Protein AF-V5WFD3-F1 (afdb_monomer_lite)

Secondary structure (DSSP, 8-state):
-----EEEEEEEEEE--HHHHHHHHHHHHHHHHT-SSSTT-TT-EEEEEEEEEEEEETTEEEEEEEEEESS--HHHHHHHHHHHHTT-EEEEEEEETTSSEEEEEEEETTEEEEEEEEEGGGHHHHHHHHS-S--SS-EEEEEHHHHHHS-HHHHHHHHHHHHHHHHTTSS----S----

Foldseek 3Di:
DPQFKKKKKKKKKQAQAQLVVLVLVVVLVCVLVVPPDDDQRVQFWDQQQFKKKWADDPNIIMIMTITITSDDCCLVSQLVCCCVVQSMKMKMWMGGPPDQKIWIWIDHSSDTPDIDIDGPVPCVVVVVVVVVDDPPADMDMDGPVVSVVDDSVRSSVVVVVSNVVRVVVVPDDPPDPPDD

Structure (mmCIF, N/CA/C/O backbone):
data_AF-V5WFD3-F1
#
_entry.id   AF-V5WFD3-F1
#
loop_
_atom_site.group_PDB
_atom_site.id
_atom_site.type_symbol
_atom_site.label_atom_id
_atom_site.label_alt_id
_atom_site.label_comp_id
_atom_site.label_asym_id
_atom_site.label_entity_id
_atom_site.label_seq_id
_atom_site.pdbx_PDB_ins_code
_atom_site.Cartn_x
_atom_site.Cartn_y
_atom_site.Cartn_z
_atom_site.occupancy
_atom_site.B_iso_or_equiv
_atom_site.auth_seq_id
_atom_site.auth_comp_id
_atom_site.auth_asym_id
_atom_site.auth_atom_id
_atom_site.pdbx_PDB_model_num
ATOM 1 N N . MET A 1 1 ? -5.129 12.602 28.264 1.00 48.06 1 MET A N 1
ATOM 2 C CA . MET A 1 1 ? -5.945 11.729 27.394 1.00 48.06 1 MET A CA 1
ATOM 3 C C . MET A 1 1 ? -4.974 11.080 26.422 1.00 48.06 1 MET A C 1
ATOM 5 O O . MET A 1 1 ? -4.218 11.820 25.809 1.00 48.06 1 MET A O 1
ATOM 9 N N . ILE A 1 2 ? -4.875 9.748 26.382 1.00 52.62 2 ILE A N 1
ATOM 10 C CA . ILE A 1 2 ? -3.958 9.061 25.455 1.00 52.62 2 ILE A CA 1
ATOM 11 C C . ILE A 1 2 ? -4.572 9.170 24.051 1.00 52.62 2 ILE A C 1
ATOM 13 O O . ILE A 1 2 ? -5.769 8.895 23.925 1.00 52.62 2 ILE A O 1
ATOM 17 N N . PRO A 1 3 ? -3.822 9.607 23.024 1.00 60.88 3 PRO A N 1
ATOM 18 C CA . PRO A 1 3 ? -4.343 9.674 21.666 1.00 60.88 3 PRO A CA 1
ATOM 19 C C . PRO A 1 3 ? -4.777 8.281 21.206 1.00 60.88 3 PRO A C 1
ATOM 21 O O . PRO A 1 3 ? -4.075 7.287 21.394 1.00 60.88 3 PRO A O 1
ATOM 24 N N . ARG A 1 4 ? -5.984 8.212 20.646 1.00 75.31 4 ARG A N 1
ATOM 25 C CA . ARG A 1 4 ? -6.548 6.985 20.097 1.00 75.31 4 ARG A CA 1
ATOM 26 C C . ARG A 1 4 ? -5.879 6.713 18.758 1.00 75.31 4 ARG A C 1
ATOM 28 O O . ARG A 1 4 ? -6.097 7.462 17.814 1.00 75.31 4 ARG A O 1
ATOM 35 N N . TRP A 1 5 ? -5.115 5.632 18.692 1.00 83.44 5 TRP A N 1
ATOM 36 C CA . TRP A 1 5 ? -4.501 5.181 17.452 1.00 83.44 5 TRP A CA 1
ATOM 37 C C . TRP A 1 5 ? -5.332 4.090 16.789 1.00 83.44 5 TRP A C 1
ATOM 39 O O . TRP A 1 5 ? -5.809 3.140 17.428 1.00 83.44 5 TRP A O 1
ATOM 49 N N . ILE A 1 6 ? -5.482 4.259 15.487 1.00 87.44 6 ILE A N 1
ATOM 50 C CA . ILE A 1 6 ? -6.100 3.346 14.550 1.00 87.44 6 ILE A CA 1
ATOM 51 C C . ILE A 1 6 ? -4.967 2.756 13.706 1.00 87.44 6 ILE A C 1
ATOM 53 O O . ILE A 1 6 ? -4.159 3.490 13.140 1.00 87.44 6 ILE A O 1
ATOM 57 N N . SER A 1 7 ? -4.872 1.428 13.657 1.00 89.50 7 SER A N 1
ATOM 58 C CA . SER A 1 7 ? -3.890 0.737 12.817 1.00 89.50 7 SER A CA 1
ATOM 59 C C . SER A 1 7 ? -4.476 0.526 11.432 1.00 89.50 7 SER A C 1
ATOM 61 O O . SER A 1 7 ? -5.530 -0.096 11.309 1.00 89.50 7 SER A O 1
ATOM 63 N N . ASN A 1 8 ? -3.777 0.982 10.399 1.00 89.94 8 ASN A N 1
ATOM 64 C CA . ASN A 1 8 ? -4.216 0.887 9.014 1.00 89.94 8 ASN A CA 1
ATOM 65 C C . ASN A 1 8 ? -3.237 0.028 8.226 1.00 89.94 8 ASN A C 1
ATOM 67 O O . ASN A 1 8 ? -2.025 0.153 8.381 1.00 89.94 8 ASN A O 1
ATOM 71 N N . THR A 1 9 ? -3.768 -0.832 7.366 1.00 90.75 9 THR A N 1
ATOM 72 C CA . THR A 1 9 ? -2.982 -1.572 6.378 1.00 90.75 9 THR A CA 1
ATOM 73 C C . THR A 1 9 ? -3.616 -1.411 5.010 1.00 90.75 9 THR A C 1
ATOM 75 O O . THR A 1 9 ? -4.814 -1.639 4.858 1.00 90.75 9 THR A O 1
ATOM 78 N N . ILE A 1 10 ? -2.828 -1.024 4.016 1.00 91.38 10 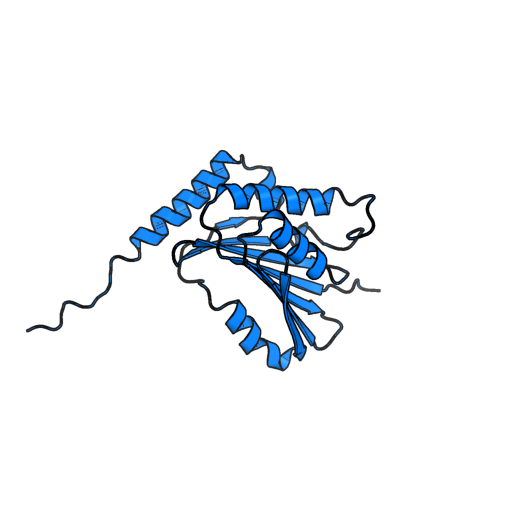ILE A N 1
ATOM 79 C CA . ILE A 1 10 ? -3.254 -0.876 2.627 1.00 91.38 10 ILE A CA 1
ATOM 80 C C . ILE A 1 10 ? -2.472 -1.868 1.784 1.00 91.38 10 ILE A C 1
ATOM 82 O O . ILE A 1 10 ? -1.247 -1.848 1.767 1.00 91.38 10 ILE A O 1
ATOM 86 N N . TYR A 1 11 ? -3.201 -2.707 1.070 1.00 91.81 11 TYR A N 1
ATOM 87 C CA . TYR A 1 11 ? -2.696 -3.673 0.117 1.00 91.81 11 TYR A CA 1
ATOM 88 C C . TYR A 1 11 ? -2.976 -3.151 -1.286 1.00 91.81 11 TYR A C 1
ATOM 90 O O . TYR A 1 11 ? -4.131 -2.933 -1.645 1.00 91.81 11 TYR A O 1
ATOM 98 N N . VAL A 1 12 ? -1.932 -2.968 -2.084 1.00 92.38 12 VAL A N 1
ATOM 99 C CA . VAL A 1 12 ? -2.029 -2.591 -3.496 1.00 92.38 12 VAL A CA 1
ATOM 100 C C . VAL A 1 12 ? -1.506 -3.748 -4.336 1.00 92.38 12 VAL A C 1
ATOM 102 O O . VAL A 1 12 ? -0.438 -4.293 -4.064 1.00 92.38 12 VAL A O 1
ATOM 105 N N . SER A 1 13 ? -2.264 -4.134 -5.354 1.00 90.88 13 SER A N 1
ATOM 106 C CA . SER A 1 13 ? -1.969 -5.274 -6.230 1.00 90.88 13 SER A CA 1
ATOM 107 C C . SER A 1 13 ? -2.273 -4.937 -7.691 1.00 90.88 13 SER A C 1
ATOM 109 O O . SER A 1 13 ? -2.651 -3.803 -7.995 1.00 90.88 13 SER A O 1
ATOM 111 N N . GLN A 1 14 ? -2.074 -5.905 -8.594 1.00 90.06 14 GLN A N 1
ATOM 112 C CA . GLN A 1 14 ? -2.159 -5.724 -10.052 1.00 90.06 14 GLN A CA 1
ATOM 113 C C . GLN A 1 14 ? -1.083 -4.797 -10.652 1.00 90.06 14 GLN A C 1
ATOM 115 O O . GLN A 1 14 ? -1.167 -4.388 -11.810 1.00 90.06 14 GLN A O 1
ATOM 120 N N . VAL A 1 15 ? -0.007 -4.509 -9.912 1.00 91.62 15 VAL A N 1
ATOM 121 C CA . VAL A 1 15 ? 1.043 -3.594 -10.372 1.00 91.62 15 VAL A CA 1
ATOM 122 C C . VAL A 1 15 ? 2.091 -4.342 -11.200 1.00 91.62 15 VAL A C 1
ATOM 124 O O . VAL A 1 15 ? 2.860 -5.139 -10.672 1.00 91.62 15 VAL A O 1
ATOM 127 N N . LYS A 1 16 ? 2.158 -4.113 -12.515 1.00 90.12 16 LYS A N 1
ATOM 128 C CA . LYS A 1 16 ? 3.079 -4.865 -13.400 1.00 90.12 16 LYS A CA 1
ATOM 129 C C . LYS A 1 16 ? 4.488 -4.267 -13.507 1.00 90.12 16 LYS A C 1
ATOM 131 O O . LYS A 1 16 ? 5.454 -5.005 -13.752 1.00 90.12 16 LYS A O 1
ATOM 136 N N . ASP A 1 17 ? 4.604 -2.964 -13.257 1.00 90.56 17 ASP A N 1
ATOM 137 C CA . ASP A 1 17 ? 5.815 -2.173 -13.470 1.00 90.56 17 ASP A CA 1
ATOM 138 C C . ASP A 1 17 ? 6.248 -1.414 -12.213 1.00 90.56 17 ASP A C 1
ATOM 140 O O . ASP A 1 17 ? 5.422 -0.938 -11.439 1.00 90.56 17 ASP A O 1
ATOM 144 N N . ALA A 1 18 ? 7.563 -1.258 -12.036 1.00 89.88 18 ALA A N 1
ATOM 145 C CA . ALA A 1 18 ? 8.149 -0.605 -10.864 1.00 89.88 18 ALA A CA 1
ATOM 146 C C . ALA A 1 18 ? 7.990 0.928 -10.863 1.00 89.88 18 ALA A C 1
ATOM 148 O O . ALA A 1 18 ? 7.849 1.536 -9.805 1.00 89.88 18 ALA A O 1
ATOM 149 N N . GLY A 1 19 ? 7.989 1.570 -12.037 1.00 91.06 19 GLY A N 1
ATOM 150 C CA . GLY A 1 19 ? 7.945 3.036 -12.148 1.00 91.06 19 GLY A CA 1
ATOM 151 C C . GLY A 1 19 ? 6.700 3.685 -11.518 1.00 91.06 19 GLY A C 1
ATOM 152 O O . GLY A 1 19 ? 6.834 4.668 -10.790 1.00 91.06 19 GLY A O 1
ATOM 153 N N . PRO A 1 20 ? 5.480 3.164 -11.755 1.00 93.00 20 PRO A N 1
ATOM 154 C CA . PRO A 1 20 ? 4.277 3.636 -11.070 1.00 93.00 20 PRO A CA 1
ATOM 155 C C . PRO A 1 20 ? 4.331 3.514 -9.541 1.00 93.00 20 PRO A C 1
ATOM 157 O O . PRO A 1 20 ? 3.723 4.330 -8.858 1.00 93.00 20 PRO A O 1
ATOM 160 N N . ILE A 1 21 ? 5.074 2.542 -8.998 1.00 93.62 21 ILE A N 1
ATOM 161 C CA . ILE A 1 21 ? 5.180 2.320 -7.548 1.00 93.62 21 ILE A CA 1
ATOM 162 C C . ILE A 1 21 ? 5.915 3.472 -6.876 1.00 93.62 21 ILE A C 1
ATOM 164 O O . ILE A 1 21 ? 5.410 4.037 -5.912 1.00 93.62 21 ILE A O 1
ATOM 168 N N . TRP A 1 22 ? 7.078 3.843 -7.416 1.00 93.12 22 TRP A N 1
ATOM 169 C CA . TRP A 1 22 ? 7.866 4.964 -6.907 1.00 93.12 22 TRP A CA 1
ATOM 170 C C . TRP A 1 22 ? 7.046 6.256 -6.866 1.00 93.12 22 TRP A C 1
ATOM 172 O O . TRP A 1 22 ? 6.940 6.897 -5.822 1.00 93.12 22 TRP A O 1
ATOM 182 N N . ARG A 1 23 ? 6.409 6.591 -7.996 1.00 92.88 23 ARG A N 1
ATOM 183 C CA . ARG A 1 23 ? 5.561 7.782 -8.127 1.00 92.88 23 ARG A CA 1
ATOM 184 C C . ARG A 1 23 ? 4.397 7.762 -7.143 1.00 92.88 23 ARG A C 1
ATOM 186 O O . ARG A 1 23 ? 4.180 8.752 -6.459 1.00 92.88 23 ARG A O 1
ATOM 193 N N . MET A 1 24 ? 3.708 6.628 -7.019 1.00 94.25 24 MET A N 1
ATOM 194 C CA . MET A 1 24 ? 2.587 6.463 -6.091 1.00 94.25 24 MET A CA 1
ATOM 195 C C . MET A 1 24 ? 2.990 6.682 -4.638 1.00 94.25 24 MET A C 1
ATOM 197 O O . MET A 1 24 ? 2.310 7.425 -3.935 1.00 94.25 24 MET A O 1
ATOM 201 N N . LEU A 1 25 ? 4.112 6.111 -4.201 1.00 92.81 25 LEU A N 1
ATOM 202 C CA . LEU A 1 25 ? 4.601 6.287 -2.834 1.00 92.81 25 LEU A CA 1
ATOM 203 C C . LEU A 1 25 ? 5.035 7.730 -2.562 1.00 92.81 25 LEU A C 1
ATOM 205 O O . LEU A 1 25 ? 4.655 8.292 -1.537 1.00 92.81 25 LEU A O 1
ATOM 209 N N . HIS A 1 26 ? 5.788 8.339 -3.482 1.00 91.56 26 HIS A N 1
ATOM 210 C CA . HIS A 1 26 ? 6.219 9.730 -3.352 1.00 91.56 26 HIS A CA 1
ATOM 211 C C . HIS A 1 26 ? 5.034 10.690 -3.316 1.00 91.56 26 HIS A C 1
ATOM 213 O O . HIS A 1 26 ? 4.920 11.468 -2.374 1.00 91.56 26 HIS A O 1
ATOM 219 N N . GLU A 1 27 ? 4.124 10.606 -4.288 1.00 90.81 27 GLU A N 1
ATOM 220 C CA . GLU A 1 27 ? 2.953 11.481 -4.350 1.00 90.81 27 GLU A CA 1
ATOM 221 C C . GLU A 1 27 ? 2.040 11.280 -3.137 1.00 90.81 27 GLU A C 1
ATOM 223 O O . GLU A 1 27 ? 1.541 12.263 -2.590 1.00 90.81 27 GLU A O 1
ATOM 228 N N . LEU A 1 28 ? 1.846 10.039 -2.674 1.00 88.44 28 LEU A N 1
ATOM 229 C CA . LEU A 1 28 ? 1.066 9.761 -1.469 1.00 88.44 28 LEU A CA 1
ATOM 230 C C . LEU A 1 28 ? 1.713 10.394 -0.233 1.00 88.44 28 LEU A C 1
ATOM 232 O O . LEU A 1 28 ? 1.044 11.119 0.501 1.00 88.44 28 LEU A O 1
ATOM 236 N N . ILE A 1 29 ? 3.005 10.153 -0.001 1.00 87.88 29 ILE A N 1
ATOM 237 C CA . ILE A 1 29 ? 3.691 10.668 1.189 1.00 87.88 29 ILE A CA 1
ATOM 238 C C . ILE A 1 29 ? 3.802 12.190 1.134 1.00 87.88 29 ILE A C 1
ATOM 240 O O . ILE A 1 29 ? 3.575 12.845 2.146 1.00 87.88 29 ILE A O 1
ATOM 244 N N . GLU A 1 30 ? 4.096 12.778 -0.024 1.00 86.62 30 GLU A N 1
ATOM 245 C CA . GLU A 1 30 ? 4.073 14.231 -0.193 1.00 86.62 30 GLU A CA 1
ATOM 246 C C . GLU A 1 30 ? 2.674 14.798 0.039 1.00 86.62 30 GLU A C 1
ATOM 248 O O . GLU A 1 30 ? 2.543 15.812 0.715 1.00 86.62 30 GLU A O 1
ATOM 253 N N . THR A 1 31 ? 1.621 14.129 -0.431 1.00 81.75 31 THR A N 1
ATOM 254 C CA . THR A 1 31 ? 0.235 14.533 -0.153 1.00 81.75 31 THR A CA 1
ATOM 255 C C . THR A 1 31 ? -0.083 14.464 1.339 1.00 81.75 31 THR A C 1
ATOM 257 O O . THR A 1 31 ? -0.804 15.320 1.842 1.00 81.75 31 THR A O 1
ATOM 260 N N . ILE A 1 32 ? 0.459 13.491 2.074 1.00 79.19 32 ILE A N 1
ATOM 261 C CA . ILE A 1 32 ? 0.293 13.404 3.532 1.00 79.19 32 ILE A CA 1
ATOM 262 C C . ILE A 1 32 ? 1.118 14.493 4.243 1.00 79.19 32 ILE A C 1
ATOM 264 O O . ILE A 1 32 ? 0.611 15.143 5.152 1.00 79.19 32 ILE A O 1
ATOM 268 N N . ARG A 1 33 ? 2.366 14.739 3.814 1.00 77.94 33 ARG A N 1
ATOM 269 C CA . ARG A 1 33 ? 3.277 15.742 4.405 1.00 77.94 33 ARG A CA 1
ATOM 270 C C . ARG A 1 33 ? 2.834 17.181 4.153 1.00 77.94 33 ARG A C 1
ATOM 272 O O . ARG A 1 33 ? 2.929 18.005 5.052 1.00 77.94 33 ARG A O 1
ATOM 279 N N . ASN A 1 34 ? 2.375 17.482 2.940 1.00 73.25 34 ASN A N 1
ATOM 280 C CA . ASN A 1 34 ? 2.011 18.833 2.502 1.00 73.25 34 ASN A CA 1
ATOM 281 C C . ASN A 1 34 ? 0.603 19.247 2.946 1.00 73.25 34 ASN A C 1
ATOM 283 O O . ASN A 1 34 ? 0.151 20.347 2.625 1.00 73.25 34 ASN A O 1
ATOM 287 N N . GLN A 1 35 ? -0.112 18.393 3.678 1.00 62.88 35 GLN A N 1
ATOM 288 C CA . GLN A 1 35 ? -1.443 18.694 4.191 1.00 62.88 35 GLN A CA 1
ATOM 289 C C . GLN A 1 35 ? -1.447 19.561 5.444 1.00 62.88 35 GLN A C 1
ATOM 291 O O . GLN A 1 35 ? -2.088 19.266 6.453 1.00 62.88 35 GLN A O 1
ATOM 296 N N . ASP A 1 36 ? -0.802 20.713 5.298 1.00 46.16 36 ASP A N 1
ATOM 297 C CA . ASP A 1 36 ? -0.919 21.822 6.225 1.00 46.16 36 ASP A CA 1
ATOM 298 C C . ASP A 1 36 ? -2.088 22.763 5.880 1.00 46.16 36 ASP A C 1
ATOM 300 O O . ASP A 1 36 ? -2.369 23.627 6.690 1.00 46.16 36 ASP A O 1
ATOM 304 N N . ASP A 1 37 ? -2.857 22.595 4.782 1.00 41.06 37 ASP A N 1
ATOM 305 C CA . ASP A 1 37 ? -3.952 23.546 4.441 1.00 41.06 37 ASP A CA 1
ATOM 306 C C . ASP A 1 37 ? -5.219 23.022 3.721 1.00 41.06 37 ASP A C 1
ATOM 308 O O . ASP A 1 37 ? -6.165 23.789 3.535 1.00 41.06 37 ASP A O 1
ATOM 312 N N . SER A 1 38 ? -5.329 21.736 3.365 1.00 40.91 38 SER A N 1
ATOM 313 C CA . SER A 1 38 ? -6.569 21.181 2.781 1.00 40.91 38 SER A CA 1
ATOM 314 C C . SER A 1 38 ? -7.233 20.160 3.713 1.00 40.91 38 SER A C 1
ATOM 316 O O . SER A 1 38 ? -6.579 19.386 4.403 1.00 40.91 38 SER A O 1
ATOM 318 N N . TYR A 1 39 ? -8.560 20.224 3.787 1.00 45.38 39 TYR A N 1
ATOM 319 C CA . TYR A 1 39 ? -9.431 19.751 4.872 1.00 45.38 39 TYR A CA 1
ATOM 320 C C . TYR A 1 39 ? -9.488 18.227 5.157 1.00 45.38 39 TYR A C 1
ATOM 322 O O . TYR A 1 39 ? -10.376 17.808 5.896 1.00 45.38 39 TYR A O 1
ATOM 330 N N . HIS A 1 40 ? -8.589 17.381 4.635 1.00 50.62 40 HIS A N 1
ATOM 331 C CA . HIS A 1 40 ? -8.774 15.919 4.690 1.00 50.62 40 HIS A CA 1
ATOM 332 C C . HIS A 1 40 ? -7.810 15.134 5.598 1.00 50.62 40 HIS A C 1
ATOM 334 O O . HIS A 1 40 ? -8.222 14.094 6.103 1.00 50.62 40 HIS A O 1
ATOM 340 N N . PHE A 1 41 ? -6.584 15.604 5.864 1.00 51.81 41 PHE A N 1
ATOM 341 C CA . PHE A 1 41 ? -5.596 14.807 6.617 1.00 51.81 41 PHE A CA 1
ATOM 342 C C . PHE A 1 41 ? -4.833 15.556 7.723 1.00 51.81 41 PHE A C 1
ATOM 344 O O . PHE A 1 41 ? -3.944 14.957 8.339 1.00 51.81 41 PHE A O 1
ATOM 351 N N . ARG A 1 42 ? -5.181 16.813 8.042 1.00 45.62 42 ARG A N 1
ATOM 352 C CA . ARG A 1 42 ? -4.563 17.565 9.154 1.00 45.62 42 ARG A CA 1
ATOM 353 C C . ARG A 1 42 ? -4.604 16.722 10.444 1.00 45.62 42 ARG A C 1
ATOM 355 O O . ARG A 1 42 ? -5.679 16.425 10.951 1.00 45.62 42 ARG A O 1
ATOM 362 N N . GLN A 1 43 ? -3.428 16.351 10.962 1.00 54.69 43 GLN A N 1
ATOM 363 C CA . GLN A 1 43 ? -3.198 15.578 12.205 1.00 54.69 43 GLN A CA 1
ATOM 364 C C . GLN A 1 43 ? -3.509 14.068 12.157 1.00 54.69 43 GLN A C 1
ATOM 366 O O . GLN A 1 43 ? -3.545 13.411 13.201 1.00 54.69 43 GLN A O 1
ATOM 371 N N . SER A 1 44 ? -3.736 13.503 10.969 1.00 67.94 44 SER A N 1
ATOM 372 C CA . SER A 1 44 ? -4.360 12.183 10.856 1.00 67.94 44 SER A CA 1
ATOM 373 C C . SER A 1 44 ? -3.410 10.994 10.781 1.00 67.94 44 SER A C 1
ATOM 375 O O . SER A 1 44 ? -3.836 9.945 11.229 1.00 67.94 44 SER A O 1
ATOM 377 N N . ILE A 1 45 ? -2.176 11.103 10.270 1.00 78.88 45 ILE A N 1
ATOM 378 C CA . ILE A 1 45 ? -1.289 9.950 10.005 1.00 78.88 45 ILE A CA 1
ATOM 379 C C . ILE A 1 45 ? 0.088 10.173 10.628 1.00 78.88 45 ILE A C 1
ATOM 381 O O . ILE A 1 45 ? 0.702 11.217 10.414 1.00 78.88 45 ILE A O 1
ATOM 385 N N . ASP A 1 46 ? 0.583 9.174 11.353 1.00 81.75 46 ASP A N 1
ATOM 386 C CA . ASP A 1 46 ? 1.945 9.157 11.876 1.00 81.75 46 ASP A CA 1
ATOM 387 C C . ASP A 1 46 ? 2.899 8.517 10.857 1.00 81.75 46 ASP A C 1
ATOM 389 O O . ASP A 1 46 ? 2.913 7.298 10.657 1.00 81.75 46 ASP A O 1
ATOM 393 N N . LEU A 1 47 ? 3.680 9.362 10.181 1.00 80.19 47 LEU A N 1
ATOM 394 C CA . LEU A 1 47 ? 4.631 8.938 9.154 1.00 80.19 47 LEU A CA 1
ATOM 395 C C . LEU A 1 47 ? 5.844 8.192 9.724 1.00 80.19 47 LEU A C 1
ATOM 397 O O . LEU A 1 47 ? 6.495 7.478 8.962 1.00 80.19 47 LEU A O 1
ATOM 401 N N . GLU A 1 48 ? 6.147 8.310 11.024 1.00 81.56 48 GLU A N 1
ATOM 402 C CA . GLU A 1 48 ? 7.211 7.508 11.649 1.00 81.56 48 GLU A CA 1
ATOM 403 C C . GLU A 1 48 ? 6.844 6.021 11.666 1.00 81.56 48 GLU A C 1
ATOM 405 O O . GLU A 1 48 ? 7.712 5.156 11.561 1.00 81.56 48 GLU A O 1
ATOM 410 N N . PHE A 1 49 ? 5.543 5.726 11.725 1.00 82.00 49 PHE A N 1
ATOM 411 C CA . PHE A 1 49 ? 5.006 4.371 11.683 1.00 82.00 49 PHE A CA 1
ATOM 412 C C . PHE A 1 49 ? 4.623 3.917 10.275 1.00 82.00 49 PHE A C 1
ATOM 414 O O . PHE A 1 49 ? 4.124 2.803 10.132 1.00 82.00 49 PHE A O 1
ATOM 421 N N . LEU A 1 50 ? 4.849 4.736 9.238 1.00 87.44 50 LEU A N 1
ATOM 422 C CA . LEU A 1 50 ? 4.617 4.315 7.861 1.00 87.44 50 LEU A CA 1
ATOM 423 C C . LEU A 1 50 ? 5.728 3.363 7.409 1.00 87.44 50 LEU A C 1
ATOM 425 O O . LEU A 1 50 ? 6.825 3.778 7.027 1.00 87.44 50 LEU A O 1
ATOM 429 N N . HIS A 1 51 ? 5.408 2.074 7.414 1.00 88.56 51 HIS A N 1
ATOM 430 C CA . HIS A 1 51 ? 6.256 1.015 6.896 1.00 88.56 51 HIS A CA 1
ATOM 431 C C . HIS A 1 51 ? 5.705 0.505 5.568 1.00 88.56 51 HIS A C 1
ATOM 433 O O . HIS A 1 51 ? 4.523 0.174 5.451 1.00 88.56 51 HIS A O 1
ATOM 439 N N . SER A 1 52 ? 6.576 0.420 4.567 1.00 91.44 52 SER A N 1
ATOM 440 C CA . SER A 1 52 ? 6.227 -0.093 3.247 1.00 91.44 52 SER A CA 1
ATOM 441 C C . SER A 1 52 ? 6.936 -1.414 3.000 1.00 91.44 52 SER A C 1
ATOM 443 O O . SER A 1 52 ? 8.118 -1.571 3.295 1.00 91.44 52 SER A O 1
ATOM 445 N N . THR A 1 53 ? 6.220 -2.380 2.442 1.00 92.06 53 THR A N 1
ATOM 446 C CA . THR A 1 53 ? 6.773 -3.662 2.005 1.00 92.06 53 THR A CA 1
ATOM 447 C C . THR A 1 53 ? 6.301 -3.9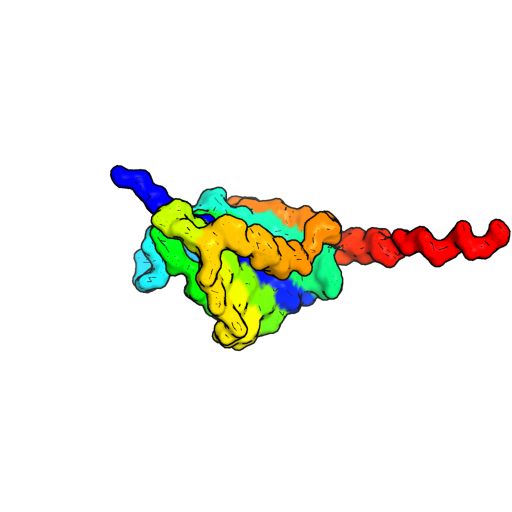45 0.596 1.00 92.06 53 THR A C 1
ATOM 449 O O . THR A 1 53 ? 5.110 -3.877 0.310 1.00 92.06 53 THR A O 1
ATOM 452 N N . ILE A 1 54 ? 7.234 -4.261 -0.292 1.00 92.31 54 ILE A N 1
ATOM 453 C CA . ILE A 1 54 ? 6.964 -4.613 -1.681 1.00 92.31 54 ILE A CA 1
ATOM 454 C C . ILE A 1 54 ? 7.447 -6.036 -1.906 1.00 92.31 54 ILE A C 1
ATOM 456 O O . ILE A 1 54 ? 8.600 -6.359 -1.632 1.00 92.31 54 ILE A O 1
ATOM 460 N N . CYS A 1 55 ? 6.585 -6.881 -2.445 1.00 90.25 55 CYS A N 1
ATOM 461 C CA . CYS A 1 55 ? 6.927 -8.237 -2.852 1.00 90.25 55 CYS A CA 1
ATOM 462 C C . CYS A 1 55 ? 6.594 -8.408 -4.341 1.00 90.25 55 CYS A C 1
ATOM 464 O O . CYS A 1 55 ? 5.725 -7.715 -4.871 1.00 90.25 55 CYS A O 1
ATOM 466 N N . TYR A 1 56 ? 7.280 -9.323 -5.029 1.00 87.56 56 TYR A N 1
ATOM 467 C CA . TYR A 1 56 ? 6.958 -9.681 -6.413 1.00 87.56 56 TYR A CA 1
ATOM 468 C C . TYR A 1 56 ? 6.575 -11.157 -6.506 1.00 87.56 56 TYR A C 1
ATOM 470 O O . TYR A 1 56 ? 7.397 -12.030 -6.216 1.00 87.56 56 TYR A O 1
ATOM 478 N N . SER A 1 57 ? 5.345 -11.430 -6.937 1.00 83.19 57 SER A N 1
ATOM 479 C CA . SER A 1 57 ? 4.788 -12.779 -7.072 1.00 83.19 57 SER A CA 1
ATOM 480 C C . SER A 1 57 ? 3.662 -12.805 -8.100 1.00 83.19 57 SER A C 1
ATOM 482 O O . SER A 1 57 ? 3.068 -11.775 -8.401 1.00 83.19 57 SER A O 1
ATOM 484 N N . GLY A 1 58 ? 3.386 -13.970 -8.693 1.00 80.50 58 GLY A N 1
ATOM 485 C CA . GLY A 1 58 ? 2.283 -14.121 -9.653 1.00 80.50 58 GLY A CA 1
ATOM 486 C C . GLY A 1 58 ? 2.375 -13.207 -10.885 1.00 80.50 58 GLY A C 1
ATOM 487 O O . GLY A 1 58 ? 1.367 -12.917 -11.521 1.00 80.50 58 GLY A O 1
ATOM 488 N N . GLY A 1 59 ? 3.575 -12.720 -11.224 1.00 85.56 59 GLY A N 1
ATOM 489 C CA . GLY A 1 59 ? 3.771 -11.793 -12.340 1.00 85.56 59 GLY A CA 1
ATOM 490 C C . GLY A 1 59 ? 3.449 -10.326 -12.028 1.00 85.56 59 GLY A C 1
ATOM 491 O O . GLY A 1 59 ? 3.262 -9.543 -12.958 1.00 85.56 59 GLY A O 1
ATOM 492 N N . GLU A 1 60 ?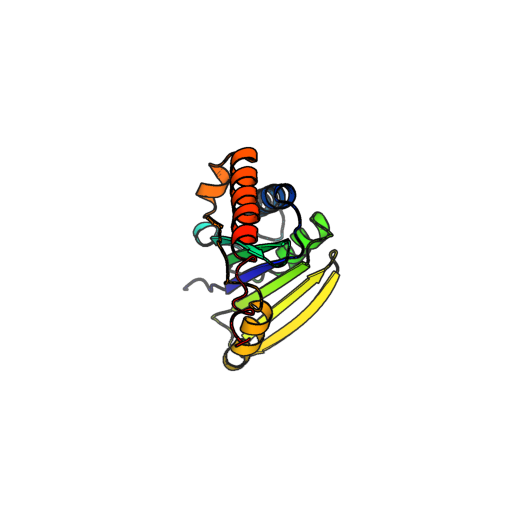 3.359 -9.942 -10.755 1.00 89.81 60 GLU A N 1
ATOM 493 C CA . GLU A 1 60 ? 3.088 -8.569 -10.324 1.00 89.81 60 GLU A CA 1
ATOM 494 C C . GLU A 1 60 ? 3.809 -8.190 -9.034 1.00 89.81 60 GLU A C 1
ATOM 496 O O . GLU A 1 60 ? 4.208 -9.036 -8.236 1.00 89.81 60 GLU A O 1
ATOM 501 N N . PHE A 1 61 ? 3.960 -6.885 -8.841 1.00 91.12 61 PHE A N 1
ATOM 502 C CA . PHE A 1 61 ? 4.308 -6.287 -7.570 1.00 91.12 61 PHE A CA 1
ATOM 503 C C . PHE A 1 61 ? 3.063 -6.150 -6.701 1.00 91.12 61 PHE A C 1
ATOM 505 O O . PHE A 1 61 ? 1.985 -5.764 -7.162 1.00 91.12 61 PHE A O 1
ATOM 512 N N . GLN A 1 62 ? 3.254 -6.433 -5.423 1.00 91.12 62 GLN A N 1
ATOM 513 C CA . GLN A 1 62 ? 2.260 -6.272 -4.380 1.00 91.12 62 GLN A CA 1
ATOM 514 C C . GLN A 1 62 ? 2.874 -5.435 -3.272 1.00 91.12 62 GLN A C 1
ATOM 516 O O . GLN A 1 62 ? 4.022 -5.653 -2.884 1.00 91.12 62 GLN A O 1
ATOM 521 N N . ILE A 1 63 ? 2.126 -4.440 -2.819 1.00 92.19 63 ILE A N 1
ATOM 522 C CA . ILE A 1 63 ? 2.608 -3.387 -1.932 1.00 92.19 63 ILE A CA 1
ATOM 523 C C . ILE A 1 63 ? 1.737 -3.411 -0.691 1.00 92.19 63 ILE A C 1
ATOM 525 O O . ILE A 1 63 ? 0.513 -3.428 -0.790 1.00 92.19 63 ILE A O 1
ATOM 529 N N . ILE A 1 64 ? 2.375 -3.399 0.467 1.00 91.81 64 ILE A N 1
ATOM 530 C CA . ILE A 1 64 ? 1.734 -3.367 1.771 1.00 91.81 64 ILE A CA 1
ATOM 531 C C . ILE A 1 64 ? 2.226 -2.105 2.466 1.00 91.81 64 ILE A C 1
ATOM 533 O O . ILE A 1 64 ? 3.426 -1.946 2.683 1.00 91.81 64 ILE A O 1
ATOM 537 N N . LEU A 1 65 ? 1.304 -1.206 2.788 1.00 91.44 65 LEU A N 1
ATOM 538 C CA . LEU A 1 65 ? 1.567 0.000 3.564 1.00 91.44 65 LEU A CA 1
ATOM 539 C C . LEU A 1 65 ? 0.909 -0.164 4.923 1.00 91.44 65 LEU A C 1
ATOM 541 O O . LEU A 1 65 ? -0.308 -0.313 4.997 1.00 91.44 65 LEU A O 1
ATOM 545 N N . HIS A 1 66 ? 1.697 -0.125 5.987 1.00 90.50 66 HIS A N 1
ATOM 546 C CA . HIS A 1 66 ? 1.205 -0.128 7.360 1.00 90.50 66 HIS A CA 1
ATOM 547 C C . HIS A 1 66 ? 1.506 1.220 7.999 1.00 90.50 66 HIS A C 1
ATOM 549 O O . HIS A 1 66 ? 2.607 1.724 7.824 1.00 90.50 66 HIS A O 1
ATOM 555 N N . PHE A 1 67 ? 0.532 1.819 8.683 1.00 89.62 67 PHE A N 1
ATOM 556 C CA . PHE A 1 67 ? 0.715 3.084 9.399 1.00 89.62 67 PHE A CA 1
ATOM 557 C C . PHE A 1 67 ? -0.341 3.274 10.490 1.00 89.62 67 PHE A C 1
ATOM 559 O O . PHE A 1 67 ? -1.388 2.615 10.513 1.00 89.62 67 PHE A O 1
ATOM 566 N N . LEU A 1 68 ? -0.080 4.221 11.391 1.00 87.88 68 LEU A N 1
ATOM 567 C CA . LEU A 1 68 ? -1.022 4.630 12.427 1.00 87.88 68 LEU A CA 1
ATOM 568 C C . LEU A 1 68 ? -1.737 5.920 12.035 1.00 87.88 68 LEU A C 1
ATOM 570 O O . LEU A 1 68 ? -1.134 6.827 11.463 1.00 87.88 68 LEU A O 1
ATOM 574 N N . SER A 1 69 ? -3.024 6.006 12.371 1.00 86.62 69 SER A N 1
ATOM 575 C CA . SER A 1 69 ? -3.815 7.219 12.204 1.00 86.62 69 SER A CA 1
ATOM 576 C C . SER A 1 69 ? -4.635 7.574 13.445 1.00 86.62 69 SER A C 1
ATOM 578 O O . SER A 1 69 ? -4.974 6.710 14.253 1.00 86.62 69 SER A O 1
ATOM 580 N N . SER A 1 70 ? -4.951 8.856 13.620 1.00 79.50 70 SER A N 1
ATOM 581 C CA . SER A 1 70 ? -5.811 9.356 14.706 1.00 79.50 70 SER A CA 1
ATOM 582 C C . SER A 1 70 ? -7.300 9.394 14.321 1.00 79.50 70 SER A C 1
ATOM 584 O O . SER A 1 70 ? -8.174 9.478 15.186 1.00 79.50 70 SER A O 1
ATOM 586 N N . VAL A 1 71 ? -7.594 9.293 13.019 1.00 77.38 71 VAL A N 1
ATOM 587 C CA . VAL A 1 71 ? -8.935 9.249 12.416 1.00 77.38 71 VAL A CA 1
ATOM 588 C C . VAL A 1 71 ? -8.966 8.246 11.261 1.00 77.38 71 VAL A C 1
ATOM 590 O O . VAL A 1 71 ? -7.914 7.822 10.780 1.00 77.38 71 VAL A O 1
ATOM 593 N N . GLY A 1 72 ? -10.160 7.855 10.815 1.00 73.94 72 GLY A N 1
ATOM 594 C CA . GLY A 1 72 ? -10.300 6.979 9.653 1.00 73.94 72 GLY A CA 1
ATOM 595 C C . GLY A 1 72 ? -9.864 7.698 8.378 1.00 73.94 72 GLY A C 1
ATOM 596 O O . GLY A 1 72 ? -10.434 8.726 8.021 1.00 73.94 72 GLY A O 1
ATOM 597 N N . VAL A 1 73 ? -8.830 7.174 7.718 1.00 79.25 73 VAL A N 1
ATOM 598 C CA . VAL A 1 73 ? -8.203 7.776 6.519 1.00 79.25 73 VAL A CA 1
ATOM 599 C C . VAL A 1 73 ? -8.187 6.837 5.314 1.00 79.25 73 VAL A C 1
ATOM 601 O O . VAL A 1 73 ? -7.787 7.238 4.220 1.00 79.25 73 VAL A O 1
ATOM 604 N N . MET A 1 74 ? -8.620 5.585 5.495 1.00 82.62 74 MET A N 1
ATOM 605 C CA . MET A 1 74 ? -8.549 4.554 4.459 1.00 82.62 74 MET A CA 1
ATOM 606 C C . MET A 1 74 ? -9.269 4.959 3.179 1.00 82.62 74 MET A C 1
ATOM 608 O O . MET A 1 74 ? -8.727 4.754 2.100 1.00 82.62 74 MET A O 1
ATOM 612 N N . GLU A 1 75 ? -10.483 5.507 3.278 1.00 81.81 75 GLU A N 1
ATOM 613 C CA . GLU A 1 75 ? -11.284 5.878 2.108 1.00 81.81 75 GLU A CA 1
ATOM 614 C C . GLU A 1 75 ? -10.550 6.932 1.275 1.00 81.81 75 GLU A C 1
ATOM 616 O O . GLU A 1 75 ? -10.375 6.757 0.074 1.00 81.81 75 GLU A O 1
ATOM 621 N N . GLY A 1 76 ? -10.002 7.961 1.929 1.00 81.56 76 GLY A N 1
ATOM 622 C CA . GLY A 1 76 ? -9.218 9.001 1.267 1.00 81.56 76 GLY A CA 1
ATOM 623 C C . GLY A 1 76 ? -7.978 8.451 0.561 1.00 81.56 76 GLY A C 1
ATOM 624 O O . GLY A 1 76 ? -7.755 8.755 -0.609 1.00 81.56 76 GLY A O 1
ATOM 625 N N . ILE A 1 77 ? -7.184 7.611 1.236 1.00 85.88 77 ILE A N 1
ATOM 626 C CA . ILE A 1 77 ? -5.954 7.056 0.644 1.00 85.88 77 ILE A CA 1
ATOM 627 C C . ILE A 1 77 ? -6.272 6.046 -0.458 1.00 85.88 77 ILE A C 1
ATOM 629 O O . ILE A 1 77 ? -5.677 6.089 -1.532 1.00 85.88 77 ILE A O 1
ATOM 633 N N . SER A 1 78 ? -7.208 5.133 -0.213 1.00 85.50 78 SER A N 1
ATOM 634 C CA . SER A 1 78 ? -7.573 4.105 -1.189 1.00 85.50 78 SER A CA 1
ATOM 635 C C . SER A 1 78 ? -8.200 4.704 -2.441 1.00 85.50 78 SER A C 1
ATOM 637 O O . SER A 1 78 ? -7.849 4.287 -3.546 1.00 85.50 78 SER A O 1
ATOM 639 N N . SER A 1 79 ? -9.043 5.726 -2.282 1.00 82.31 79 SER A N 1
ATOM 640 C CA . SER A 1 79 ? -9.597 6.505 -3.385 1.00 82.31 79 SER A CA 1
ATOM 641 C C . SER A 1 79 ? -8.501 7.259 -4.139 1.00 82.31 79 SER A C 1
ATOM 643 O O . SER A 1 79 ? -8.423 7.133 -5.358 1.00 82.31 79 SER A O 1
ATOM 645 N N . PHE A 1 80 ? -7.576 7.935 -3.440 1.00 86.44 80 PHE A N 1
ATOM 646 C CA . PHE A 1 80 ? -6.424 8.598 -4.065 1.00 86.44 80 PHE A CA 1
ATOM 647 C C . PHE A 1 80 ? -5.607 7.634 -4.935 1.00 86.44 80 PHE A C 1
ATOM 649 O O . PHE A 1 80 ? -5.389 7.906 -6.117 1.00 86.44 80 PHE A O 1
ATOM 656 N N . ILE A 1 81 ? -5.196 6.488 -4.377 1.00 89.50 81 ILE A N 1
ATOM 657 C CA . ILE A 1 81 ? -4.392 5.497 -5.103 1.00 89.50 81 ILE A CA 1
ATOM 658 C C . ILE A 1 81 ? -5.181 4.969 -6.306 1.00 89.50 81 ILE A C 1
ATOM 660 O O . ILE A 1 81 ? -4.673 4.956 -7.424 1.00 89.50 81 ILE A O 1
ATOM 664 N N . SER A 1 82 ? -6.436 4.570 -6.099 1.00 85.81 82 SER A N 1
ATOM 665 C CA . SER A 1 82 ? -7.235 3.918 -7.141 1.00 85.81 82 SER A CA 1
ATOM 666 C C . SER A 1 82 ? -7.631 4.872 -8.271 1.00 85.81 82 SER A C 1
ATOM 668 O O . SER A 1 82 ? -7.634 4.475 -9.431 1.00 85.81 82 SER A O 1
ATOM 670 N N . GLN A 1 83 ? -7.941 6.135 -7.967 1.00 85.00 83 GLN A N 1
ATOM 671 C CA . GLN A 1 83 ? -8.277 7.140 -8.981 1.00 85.00 83 GLN A CA 1
ATOM 672 C C . GLN A 1 83 ? -7.051 7.561 -9.792 1.00 85.00 83 GLN A C 1
ATOM 674 O O . GLN A 1 83 ? -7.146 7.771 -11.000 1.00 85.00 83 GLN A O 1
ATOM 679 N N . ARG A 1 84 ? -5.893 7.687 -9.137 1.00 88.00 84 ARG A N 1
ATOM 680 C CA . ARG A 1 84 ? -4.675 8.208 -9.766 1.00 88.00 84 ARG A CA 1
ATOM 681 C C . ARG A 1 84 ? -3.868 7.140 -10.498 1.00 88.00 84 ARG A C 1
ATOM 683 O O . ARG A 1 84 ? -3.220 7.451 -11.494 1.00 88.00 84 ARG A O 1
ATOM 690 N N . TYR A 1 85 ? -3.959 5.889 -10.046 1.00 88.62 85 TYR A N 1
ATOM 691 C CA . TYR A 1 85 ? -3.238 4.745 -10.611 1.00 88.62 85 TYR A CA 1
ATOM 692 C C . TYR A 1 85 ? -4.155 3.657 -11.187 1.00 88.62 85 TYR A C 1
ATOM 694 O O . TYR A 1 85 ? -3.670 2.560 -11.451 1.00 88.62 85 TYR A O 1
ATOM 702 N N . GLY A 1 86 ? -5.438 3.977 -11.430 1.00 74.94 86 GLY A N 1
ATOM 703 C CA . GLY A 1 86 ? -6.443 3.273 -12.250 1.00 74.94 86 GLY A CA 1
ATOM 704 C C . GLY A 1 86 ? -6.396 1.744 -12.217 1.00 74.94 86 GLY A C 1
ATOM 705 O O . GLY A 1 86 ? -7.184 1.110 -11.532 1.00 74.94 86 GLY A O 1
ATOM 706 N N . SER A 1 87 ? -5.420 1.171 -12.918 1.00 82.69 87 SER A N 1
ATOM 707 C CA . SER A 1 87 ? -5.035 -0.247 -12.927 1.00 82.69 87 SER A CA 1
ATOM 708 C C . SER A 1 87 ? -4.733 -0.904 -11.570 1.00 82.69 87 SER A C 1
ATOM 710 O O . SER A 1 87 ? -4.457 -2.098 -11.537 1.00 82.69 87 SER A O 1
ATOM 712 N N . PHE A 1 88 ? -4.692 -0.155 -10.468 1.00 90.69 88 PHE A N 1
ATOM 713 C CA . PHE A 1 88 ? -4.353 -0.706 -9.160 1.00 90.69 88 PHE A CA 1
ATOM 714 C C . PHE A 1 88 ? -5.602 -1.214 -8.450 1.00 90.69 88 PHE A C 1
ATOM 716 O O . PHE A 1 88 ? -6.607 -0.509 -8.342 1.00 90.69 88 PHE A O 1
ATOM 723 N N . TYR A 1 89 ? -5.496 -2.418 -7.893 1.00 90.75 89 TYR A N 1
ATOM 724 C CA . TYR A 1 89 ? -6.499 -2.948 -6.981 1.00 90.75 89 TYR A CA 1
ATOM 725 C C . TYR A 1 89 ? -6.056 -2.725 -5.538 1.00 90.75 89 TYR A C 1
ATOM 727 O O . TYR A 1 89 ? -4.985 -3.195 -5.135 1.00 90.75 89 TYR A O 1
ATOM 735 N N . VAL A 1 90 ? -6.873 -1.999 -4.773 1.00 92.31 90 VAL A N 1
ATOM 736 C CA . VAL A 1 90 ? -6.540 -1.525 -3.428 1.00 92.31 90 VAL A CA 1
ATOM 737 C C . VAL A 1 90 ? -7.485 -2.144 -2.410 1.00 92.31 90 VAL A C 1
ATOM 739 O O . VAL A 1 90 ? -8.687 -1.905 -2.442 1.00 92.31 90 VAL A O 1
ATOM 742 N N . LYS A 1 91 ? -6.947 -2.906 -1.462 1.00 91.75 91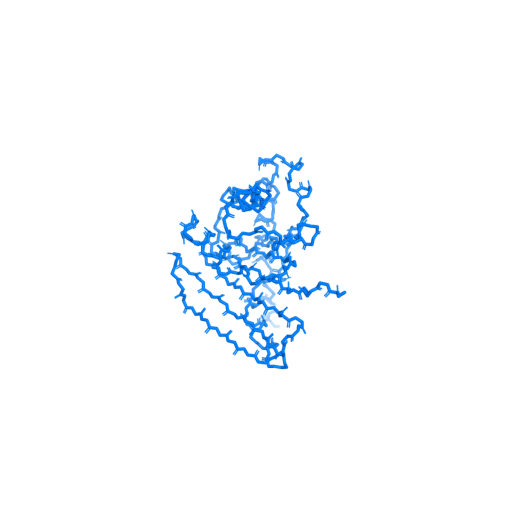 LYS A N 1
ATOM 743 C CA . LYS A 1 91 ? -7.665 -3.378 -0.274 1.00 91.75 91 LYS A CA 1
ATOM 744 C C . LYS A 1 91 ? -7.125 -2.664 0.949 1.00 91.75 91 LYS A C 1
ATOM 746 O O . LYS A 1 91 ? -5.930 -2.414 1.052 1.00 91.75 91 LYS A O 1
ATOM 751 N N . CYS A 1 92 ? -7.981 -2.374 1.908 1.00 90.38 92 CYS A N 1
ATOM 752 C CA . CYS A 1 92 ? -7.592 -1.702 3.129 1.00 90.38 92 CYS A CA 1
ATOM 753 C C . CYS A 1 92 ? -8.192 -2.427 4.335 1.00 90.38 92 CYS A C 1
ATOM 755 O O . CYS A 1 92 ? -9.326 -2.904 4.285 1.00 90.38 92 CYS A O 1
ATOM 757 N N . VAL A 1 93 ? -7.426 -2.467 5.422 1.00 90.88 93 VAL A N 1
ATOM 758 C CA . VAL A 1 93 ? -7.819 -2.975 6.737 1.00 90.88 93 VAL A CA 1
ATOM 759 C C . VAL A 1 93 ? -7.585 -1.878 7.767 1.00 90.88 93 VAL A C 1
ATOM 761 O O . VAL A 1 93 ? -6.492 -1.320 7.828 1.00 90.88 93 VAL A O 1
ATOM 764 N N . GLU A 1 94 ? -8.579 -1.598 8.597 1.00 90.19 94 GLU A N 1
ATOM 765 C CA . GLU A 1 94 ? -8.465 -0.663 9.713 1.00 90.19 94 GLU A CA 1
ATOM 766 C C . GLU A 1 94 ? -8.895 -1.324 11.009 1.00 90.19 94 GLU A C 1
ATOM 768 O O . GLU A 1 94 ? -9.977 -1.902 11.122 1.00 90.19 94 GLU A O 1
ATOM 773 N N . ILE A 1 95 ? -8.022 -1.221 12.002 1.00 88.81 95 ILE A N 1
ATOM 774 C CA . ILE A 1 95 ? -8.212 -1.778 13.329 1.00 88.81 95 ILE A CA 1
ATOM 775 C C . ILE A 1 95 ? -8.192 -0.619 14.311 1.00 88.81 95 ILE A C 1
ATOM 777 O O . ILE A 1 95 ? -7.145 -0.097 14.699 1.00 88.81 95 ILE A O 1
ATOM 781 N N . ASP A 1 96 ? -9.381 -0.227 14.739 1.00 84.44 96 ASP A N 1
ATOM 782 C CA . ASP A 1 96 ? -9.559 0.823 15.724 1.00 84.44 96 ASP A CA 1
ATOM 783 C C . ASP A 1 96 ? -9.464 0.215 17.127 1.00 84.44 96 ASP A C 1
ATOM 785 O O . ASP A 1 96 ? -10.344 -0.525 17.555 1.00 84.44 96 ASP A O 1
ATOM 789 N N . SER A 1 97 ? -8.394 0.498 17.872 1.00 76.50 97 SER A N 1
ATOM 790 C CA . SER A 1 97 ? -8.178 -0.052 19.222 1.00 76.50 97 SER A CA 1
ATOM 791 C C . SER A 1 97 ? -9.313 0.277 20.208 1.00 76.50 97 SER A C 1
ATOM 793 O O . SER A 1 97 ? -9.615 -0.543 21.072 1.00 76.50 97 SER A O 1
ATOM 795 N N . GLY A 1 98 ? -9.993 1.414 20.026 1.00 78.00 98 GLY A N 1
ATOM 796 C CA . GLY A 1 98 ? -11.099 1.868 20.872 1.00 78.00 98 GLY A CA 1
ATOM 797 C C . GLY A 1 98 ? -12.475 1.303 20.503 1.00 78.00 98 GLY A C 1
ATOM 798 O O . GLY A 1 98 ? -13.430 1.523 21.243 1.00 78.00 98 GLY A O 1
ATOM 799 N N . LYS A 1 99 ? -12.603 0.594 19.375 1.00 81.25 99 LYS A N 1
ATOM 800 C CA . LYS A 1 99 ? -13.812 -0.162 19.005 1.00 81.25 99 LYS A CA 1
ATOM 801 C C . LYS A 1 99 ? -13.478 -1.648 18.968 1.00 81.25 99 LYS A C 1
ATOM 803 O O . LYS A 1 99 ? -12.363 -2.020 18.637 1.00 81.25 99 LYS A O 1
ATOM 808 N N . ASP A 1 100 ? -14.426 -2.532 19.242 1.00 84.06 100 ASP A N 1
ATOM 809 C CA . ASP A 1 100 ? -14.192 -3.977 19.081 1.00 84.06 100 ASP A CA 1
ATOM 810 C C . ASP A 1 100 ? -14.413 -4.450 17.630 1.00 84.06 100 ASP A C 1
ATOM 812 O O . ASP A 1 100 ? -14.975 -5.513 17.378 1.00 84.06 100 ASP A O 1
ATOM 816 N N . VAL A 1 101 ? -14.013 -3.629 16.649 1.00 86.38 101 VAL A N 1
ATOM 817 C CA . VAL A 1 101 ? -14.276 -3.877 15.223 1.00 86.38 101 VAL A CA 1
ATOM 818 C C . VAL A 1 101 ? -13.032 -3.727 14.353 1.00 86.38 101 VAL A C 1
ATOM 820 O O . VAL A 1 101 ? -12.062 -3.065 14.731 1.00 86.38 101 VAL A O 1
ATOM 823 N N . VAL A 1 102 ? -13.098 -4.347 13.178 1.00 88.19 102 VAL A N 1
ATOM 824 C CA . VAL A 1 102 ? -12.174 -4.203 12.055 1.00 88.19 102 VAL A CA 1
ATOM 825 C C . VAL A 1 102 ? -12.984 -3.804 10.830 1.00 88.19 102 VAL A C 1
ATOM 827 O O . VAL A 1 102 ? -13.995 -4.444 10.525 1.00 88.19 102 VAL A O 1
ATOM 830 N N . ASN A 1 103 ? -12.540 -2.753 10.150 1.00 90.12 103 ASN A N 1
ATOM 831 C CA . ASN A 1 103 ? -13.139 -2.264 8.916 1.00 90.12 103 ASN A CA 1
ATOM 832 C C . ASN A 1 103 ? -12.310 -2.723 7.718 1.00 90.12 103 ASN A C 1
ATOM 834 O O . ASN A 1 103 ? -11.079 -2.722 7.754 1.00 90.12 103 ASN A O 1
ATOM 838 N N . PHE A 1 104 ? -13.004 -3.098 6.653 1.00 90.62 104 PHE A N 1
ATOM 839 C CA . PHE A 1 104 ? -12.434 -3.537 5.393 1.00 90.62 104 PHE A CA 1
ATOM 840 C C . PHE A 1 104 ? -13.017 -2.713 4.260 1.00 90.62 104 PHE A C 1
ATOM 842 O O . PHE A 1 104 ? -14.234 -2.543 4.186 1.00 90.62 104 PHE A O 1
ATOM 849 N N . LEU A 1 105 ? -12.152 -2.261 3.359 1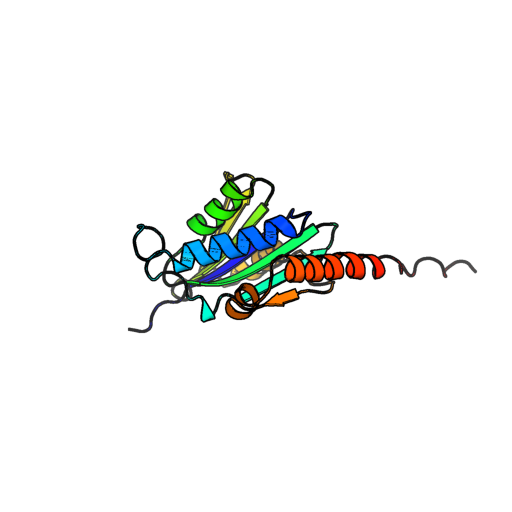.00 90.50 105 LEU A N 1
ATOM 850 C CA . LEU A 1 105 ? -12.529 -1.543 2.146 1.00 90.50 105 LEU A CA 1
ATOM 851 C C . LEU A 1 105 ? -11.772 -2.129 0.958 1.00 90.50 105 LEU A C 1
ATOM 853 O O . LEU A 1 105 ? -10.613 -2.516 1.091 1.00 90.50 105 LEU A O 1
ATOM 857 N N . ALA A 1 106 ? -12.409 -2.179 -0.205 1.00 89.88 106 ALA A N 1
ATOM 858 C CA . ALA A 1 106 ? -11.775 -2.582 -1.451 1.00 89.88 106 ALA A CA 1
ATOM 859 C C . ALA A 1 106 ? -12.179 -1.633 -2.579 1.00 89.88 106 ALA A C 1
ATOM 861 O O . ALA A 1 106 ? -13.365 -1.391 -2.782 1.00 89.88 106 ALA A O 1
ATOM 862 N N . HIS A 1 107 ? -11.199 -1.140 -3.327 1.00 88.88 107 HIS A N 1
ATOM 863 C CA . HIS A 1 107 ? -11.372 -0.282 -4.488 1.00 88.88 107 HIS A CA 1
ATOM 864 C C . HIS A 1 107 ? -10.669 -0.875 -5.707 1.00 88.88 107 HIS A C 1
ATOM 866 O O . HIS A 1 107 ? -9.578 -1.435 -5.605 1.00 88.88 107 HIS A O 1
ATOM 872 N N . GLU A 1 108 ? -11.283 -0.706 -6.871 1.00 86.94 108 GLU A N 1
ATOM 873 C CA . GLU A 1 108 ? -10.705 -1.050 -8.168 1.00 86.94 108 GLU A CA 1
ATOM 874 C C . GLU A 1 108 ? -11.098 0.030 -9.172 1.00 86.94 108 GLU A C 1
ATOM 876 O O . GLU A 1 108 ? -12.270 0.410 -9.225 1.00 86.94 108 GLU A O 1
ATOM 881 N N . ASN A 1 109 ? -10.141 0.556 -9.944 1.00 82.38 109 ASN A N 1
ATOM 882 C CA . ASN A 1 109 ? -10.390 1.626 -10.921 1.00 82.38 109 ASN A CA 1
ATOM 883 C C . ASN A 1 109 ? -11.134 2.845 -10.330 1.00 82.38 109 ASN A C 1
ATOM 885 O O . ASN A 1 109 ? -11.986 3.449 -10.978 1.00 82.38 109 ASN A O 1
ATOM 889 N N . GLY A 1 110 ? -10.849 3.185 -9.070 1.00 76.81 110 GLY A N 1
ATOM 890 C CA . GLY A 1 110 ? -11.489 4.297 -8.357 1.00 76.81 110 GLY A CA 1
ATOM 891 C C . GLY A 1 110 ? -12.918 4.025 -7.868 1.00 76.81 110 GLY A C 1
ATOM 892 O O . GLY A 1 110 ? -13.546 4.936 -7.338 1.00 76.81 110 GLY A O 1
ATOM 893 N N . ILE A 1 111 ? -13.431 2.800 -8.019 1.00 85.75 111 ILE A N 1
ATOM 894 C CA . ILE A 1 111 ? -14.787 2.402 -7.619 1.00 85.75 111 ILE A CA 1
ATOM 895 C C . ILE A 1 111 ? -14.714 1.509 -6.379 1.00 85.75 111 ILE A C 1
ATOM 897 O O . ILE A 1 111 ? -13.938 0.552 -6.356 1.00 85.75 111 ILE A O 1
ATOM 901 N N . LEU A 1 112 ? -15.547 1.795 -5.373 1.00 88.12 112 LEU A N 1
ATOM 902 C CA . LEU A 1 112 ? -15.717 0.946 -4.193 1.00 88.12 112 LEU A CA 1
ATOM 903 C C . LEU A 1 112 ? -16.336 -0.399 -4.604 1.00 88.12 112 LEU A C 1
ATOM 905 O O . LEU A 1 112 ? -17.479 -0.459 -5.051 1.00 88.12 112 LEU A O 1
ATOM 909 N N . GLN A 1 113 ? -15.572 -1.476 -4.445 1.00 88.88 113 GLN A N 1
ATOM 910 C CA . GLN A 1 113 ? -15.978 -2.851 -4.753 1.00 88.88 113 GLN A CA 1
ATOM 911 C C . GLN A 1 113 ? -16.572 -3.569 -3.540 1.00 88.88 113 GLN A C 1
ATOM 913 O O . GLN A 1 113 ? -17.355 -4.505 -3.686 1.00 88.88 113 GLN A O 1
ATOM 918 N N . GLY A 1 114 ? -16.190 -3.160 -2.330 1.00 86.44 114 GLY A N 1
ATOM 919 C CA . GLY A 1 114 ? -16.693 -3.784 -1.117 1.00 86.44 114 GLY A CA 1
ATOM 920 C C . GLY A 1 114 ? -16.314 -3.029 0.144 1.00 86.44 114 GLY A C 1
ATOM 921 O O . GLY A 1 114 ? -15.212 -2.498 0.262 1.00 86.44 114 GLY A O 1
ATOM 922 N N . GLU A 1 115 ? -17.238 -3.043 1.097 1.00 91.69 115 GLU A N 1
ATOM 923 C CA . GLU A 1 115 ? -17.074 -2.505 2.440 1.00 91.69 115 GLU A CA 1
ATOM 924 C C . GLU A 1 115 ? -17.628 -3.516 3.444 1.00 91.69 115 GLU A C 1
ATOM 926 O O . GLU A 1 115 ? -18.697 -4.100 3.237 1.00 91.69 115 GLU A O 1
ATOM 931 N N . LYS A 1 116 ? -16.889 -3.763 4.528 1.00 89.81 116 LYS A N 1
ATOM 932 C CA . LYS A 1 116 ? -17.329 -4.677 5.582 1.00 89.81 116 LYS A CA 1
ATOM 933 C C . LYS A 1 116 ? -16.766 -4.277 6.937 1.00 89.81 116 LYS A C 1
ATOM 935 O O . LYS A 1 116 ? -15.564 -4.086 7.077 1.00 89.81 116 LYS A O 1
ATOM 940 N N . THR A 1 117 ? -17.615 -4.289 7.956 1.00 90.06 117 THR A N 1
ATOM 941 C CA . THR A 1 117 ? -17.209 -4.171 9.360 1.00 90.06 117 THR A CA 1
ATOM 942 C C . THR A 1 117 ? -17.474 -5.491 10.072 1.00 90.06 117 THR A C 1
ATOM 944 O O . THR A 1 117 ? -18.567 -6.050 9.969 1.00 90.06 117 THR A O 1
ATOM 947 N N . VAL A 1 118 ? -16.486 -6.007 10.800 1.00 88.00 118 VAL A N 1
ATOM 948 C CA . VAL A 1 118 ? -16.622 -7.233 11.609 1.00 88.00 118 VAL A CA 1
ATOM 949 C C . VAL A 1 118 ? -16.040 -7.038 12.999 1.00 88.00 118 VAL A C 1
ATOM 951 O O . VAL A 1 118 ? -15.242 -6.131 13.211 1.00 88.00 118 VAL A O 1
ATOM 954 N N . SER A 1 119 ? -16.388 -7.910 13.944 1.00 85.75 119 SER A N 1
ATOM 955 C CA . SER A 1 119 ? -15.737 -7.913 15.255 1.00 85.75 119 SER A CA 1
ATOM 956 C C . SER A 1 119 ? -14.281 -8.383 15.163 1.00 85.75 119 SER A C 1
ATOM 958 O O . SER A 1 119 ? -13.946 -9.253 14.354 1.00 85.75 119 SER A O 1
ATOM 960 N N . LYS A 1 120 ? -13.405 -7.848 16.023 1.00 78.50 120 LYS A N 1
ATOM 961 C CA . LYS A 1 120 ? -11.969 -8.199 16.033 1.00 78.50 120 LYS A CA 1
ATOM 962 C C . LYS A 1 120 ? -11.704 -9.694 16.199 1.00 78.50 120 LYS A C 1
ATOM 964 O O . LYS A 1 120 ? -10.790 -10.223 15.580 1.00 78.50 120 LYS A O 1
ATOM 969 N N . GLY A 1 121 ? -12.517 -10.400 16.983 1.00 73.00 121 GLY A N 1
ATOM 970 C CA . GLY A 1 121 ? -12.376 -11.851 17.158 1.00 73.00 121 GLY A CA 1
ATOM 971 C C . GLY A 1 121 ? -12.652 -12.667 15.886 1.00 73.00 121 GLY A C 1
ATOM 972 O O . GLY A 1 121 ? -12.137 -13.772 15.746 1.00 73.00 121 GLY A O 1
ATOM 973 N N . LEU A 1 122 ? -13.436 -12.123 14.948 1.00 66.56 122 LEU A N 1
ATOM 974 C CA . LEU A 1 122 ? -13.813 -12.782 13.691 1.00 66.56 122 LEU A CA 1
ATOM 975 C C . LEU A 1 122 ? -12.992 -12.296 12.489 1.00 66.56 122 LEU A C 1
ATOM 977 O O . LEU A 1 122 ? -13.094 -12.871 11.405 1.00 66.56 122 LEU A O 1
ATOM 981 N N . SER A 1 123 ? -12.172 -11.258 12.659 1.00 76.69 123 SER A N 1
ATOM 982 C CA . SER A 1 123 ? -11.424 -10.647 11.560 1.00 76.69 123 SER A CA 1
ATOM 983 C C . SER A 1 123 ? -10.260 -11.502 11.071 1.00 76.69 123 SER A C 1
ATOM 985 O O . SER A 1 123 ? -9.880 -11.348 9.918 1.00 76.69 123 SER A O 1
ATOM 987 N N . LYS A 1 124 ? -9.733 -12.430 11.884 1.00 74.94 124 LYS A N 1
ATOM 988 C CA . LYS A 1 124 ? -8.551 -13.240 11.539 1.00 74.94 124 LYS A CA 1
ATOM 989 C C . LYS A 1 124 ? -8.666 -13.914 10.168 1.00 74.94 124 LYS A C 1
ATOM 991 O O . LYS A 1 124 ? -7.777 -13.751 9.349 1.00 74.94 124 LYS A O 1
ATOM 996 N N . HIS A 1 125 ? -9.781 -14.590 9.890 1.00 65.88 125 HIS A N 1
ATOM 997 C CA . HIS A 1 125 ? -9.984 -15.278 8.608 1.00 65.88 125 HIS A CA 1
ATOM 998 C C . HIS A 1 125 ? -10.081 -14.303 7.423 1.00 65.88 125 HIS A C 1
ATOM 1000 O O . HIS A 1 125 ? -9.640 -14.622 6.325 1.00 65.88 125 HIS A O 1
ATOM 1006 N N . LEU A 1 126 ? -10.645 -13.111 7.641 1.00 66.50 126 LEU A N 1
ATOM 1007 C CA . LEU A 1 126 ? -10.792 -12.083 6.605 1.00 66.50 126 LEU A CA 1
ATOM 1008 C C . LEU A 1 126 ? -9.475 -11.349 6.343 1.00 66.50 126 LEU A C 1
ATOM 1010 O O . LEU A 1 126 ? -9.162 -11.048 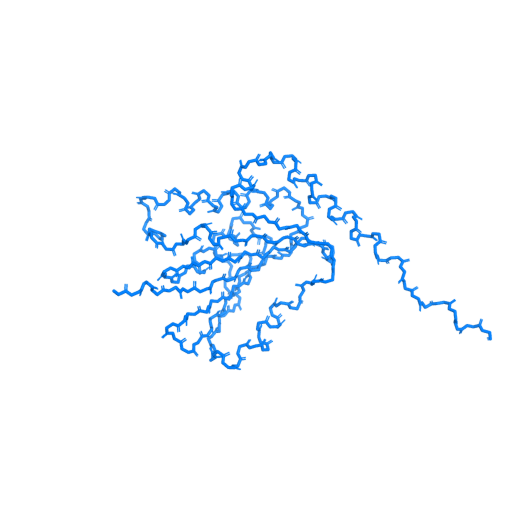5.198 1.00 66.50 126 LEU A O 1
ATOM 1014 N N . VAL A 1 127 ? -8.695 -11.095 7.394 1.00 72.19 127 VAL A N 1
ATOM 1015 C CA . VAL A 1 127 ? -7.330 -10.574 7.288 1.00 72.19 127 VAL A CA 1
ATOM 1016 C C . VAL A 1 127 ? -6.463 -11.588 6.559 1.00 72.19 127 VAL A C 1
ATOM 1018 O O . VAL A 1 127 ? -5.853 -11.219 5.569 1.00 72.19 127 VAL A O 1
ATOM 1021 N N . GLU A 1 128 ? -6.515 -12.867 6.939 1.00 71.06 128 GLU A N 1
ATOM 1022 C CA . GLU A 1 128 ? -5.835 -13.942 6.213 1.00 71.06 128 GLU A CA 1
ATOM 1023 C C . GLU A 1 128 ? -6.271 -13.980 4.743 1.00 71.06 128 GLU A C 1
ATOM 1025 O O . GLU A 1 128 ? -5.427 -14.116 3.875 1.00 71.06 128 GLU A O 1
ATOM 1030 N N . GLU A 1 129 ? -7.557 -13.809 4.419 1.00 65.50 129 GLU A N 1
ATOM 1031 C CA . GLU A 1 129 ? -8.042 -13.729 3.030 1.00 65.50 129 GLU A CA 1
ATOM 1032 C C . GLU A 1 129 ? -7.557 -12.513 2.242 1.00 65.50 129 GLU A C 1
ATOM 1034 O O . GLU A 1 129 ? -7.394 -12.585 1.022 1.00 65.50 129 GLU A O 1
ATOM 1039 N N . ILE A 1 130 ? -7.323 -11.397 2.918 1.00 68.44 130 ILE A N 1
ATOM 1040 C CA . ILE A 1 130 ? -6.731 -10.202 2.318 1.00 68.44 130 ILE A CA 1
ATOM 1041 C C . ILE A 1 130 ? -5.219 -10.389 2.152 1.00 68.44 130 ILE A C 1
ATOM 1043 O O . ILE A 1 130 ? -4.674 -10.004 1.121 1.00 68.44 130 ILE A O 1
ATOM 1047 N N . GLU A 1 131 ? -4.586 -11.058 3.113 1.00 66.50 131 GLU A N 1
ATOM 1048 C CA . GLU A 1 131 ? -3.174 -11.446 3.158 1.00 66.50 131 GLU A CA 1
ATOM 1049 C C . GLU A 1 131 ? -2.865 -12.722 2.362 1.00 66.50 131 GLU A C 1
ATOM 1051 O O . GLU A 1 131 ? -1.705 -13.138 2.306 1.00 66.50 131 GLU A O 1
ATOM 1056 N N . LYS A 1 132 ? -3.864 -13.351 1.716 1.00 58.75 132 LYS A N 1
ATOM 1057 C CA . LYS A 1 132 ? -3.723 -14.518 0.819 1.00 58.75 132 LYS A CA 1
ATOM 1058 C C . LYS A 1 132 ? -2.999 -14.111 -0.483 1.00 58.75 132 LYS A C 1
ATOM 1060 O O . LYS A 1 132 ? -3.487 -14.363 -1.575 1.00 58.75 132 LYS A O 1
ATOM 1065 N N . SER A 1 133 ? -1.842 -13.456 -0.372 1.00 53.12 133 SER A N 1
ATOM 1066 C CA . SER A 1 133 ? -0.781 -13.279 -1.367 1.00 53.12 133 SER A CA 1
ATOM 1067 C C . SER A 1 133 ? 0.386 -12.492 -0.731 1.00 53.12 133 SER A C 1
ATOM 1069 O O . SER A 1 133 ? 0.128 -11.470 -0.105 1.00 53.12 133 SER A O 1
ATOM 1071 N N . PRO A 1 134 ? 1.678 -12.817 -0.929 1.00 48.22 134 PRO A N 1
ATOM 1072 C CA . PRO A 1 134 ? 2.366 -14.088 -1.074 1.00 48.22 134 PRO A CA 1
ATOM 1073 C C . PRO A 1 134 ? 3.686 -13.964 -0.277 1.00 48.22 134 PRO A C 1
ATOM 1075 O O . PRO A 1 134 ? 4.728 -13.659 -0.854 1.00 48.22 134 PRO A O 1
ATOM 1078 N N . MET A 1 135 ? 3.709 -14.175 1.042 1.00 51.75 135 MET A N 1
ATOM 1079 C CA . MET A 1 135 ? 4.995 -14.124 1.775 1.00 51.75 135 MET A CA 1
ATOM 1080 C C . MET A 1 135 ? 6.010 -15.205 1.330 1.00 51.75 135 MET A C 1
ATOM 1082 O O . MET A 1 135 ? 7.105 -15.313 1.875 1.00 51.75 135 MET A O 1
ATOM 1086 N N . LYS A 1 136 ? 5.682 -15.998 0.305 1.00 55.38 136 LYS A N 1
ATOM 1087 C CA . LYS A 1 136 ? 6.627 -16.824 -0.438 1.00 55.38 136 LYS A CA 1
ATOM 1088 C C . LYS A 1 136 ? 7.312 -15.977 -1.512 1.00 55.38 136 LYS A C 1
ATOM 1090 O O . LYS A 1 136 ? 6.793 -15.821 -2.614 1.00 55.38 136 LYS A O 1
ATOM 1095 N N . GLY A 1 137 ? 8.480 -15.441 -1.178 1.00 59.56 137 GLY A N 1
ATOM 1096 C CA . GLY A 1 137 ? 9.338 -14.716 -2.112 1.00 59.56 137 GLY A CA 1
ATOM 1097 C C . GLY A 1 137 ? 10.280 -13.756 -1.397 1.00 59.56 137 GLY A C 1
ATOM 1098 O O . GLY A 1 137 ? 10.235 -13.604 -0.177 1.00 59.56 137 GLY A O 1
ATOM 1099 N N . ARG A 1 138 ? 11.151 -13.094 -2.161 1.00 71.50 138 ARG A N 1
ATOM 1100 C CA . ARG A 1 138 ? 11.893 -11.941 -1.644 1.00 71.50 138 ARG A CA 1
ATOM 1101 C C . ARG A 1 138 ? 10.941 -10.752 -1.530 1.00 71.50 138 ARG A C 1
ATOM 1103 O O . ARG A 1 138 ? 10.121 -10.525 -2.421 1.00 71.50 138 ARG A O 1
ATOM 1110 N N . CYS A 1 139 ? 11.102 -9.983 -0.463 1.00 85.81 139 CYS A N 1
ATOM 1111 C CA . CYS A 1 139 ? 10.417 -8.714 -0.267 1.00 85.81 139 CYS A CA 1
ATOM 1112 C C . CYS A 1 139 ? 11.448 -7.614 -0.007 1.00 85.81 139 CYS A C 1
ATOM 1114 O O . CYS A 1 139 ? 12.540 -7.871 0.503 1.00 85.81 139 CYS A O 1
ATOM 1116 N N . PHE A 1 140 ? 11.089 -6.396 -0.385 1.00 88.94 140 PHE A N 1
ATOM 1117 C CA . PHE A 1 140 ? 11.841 -5.178 -0.147 1.00 88.94 140 PHE A CA 1
ATOM 1118 C C . PHE A 1 140 ? 11.023 -4.290 0.785 1.00 88.94 140 PHE A C 1
ATOM 1120 O O . PHE A 1 140 ? 9.907 -3.897 0.444 1.00 88.94 140 PHE A O 1
ATOM 1127 N N . SER A 1 141 ? 11.570 -4.007 1.961 1.00 90.50 141 SER A N 1
ATOM 1128 C CA . SER A 1 141 ? 10.925 -3.173 2.971 1.00 90.50 141 SER A CA 1
ATOM 1129 C C . SER A 1 141 ? 11.736 -1.915 3.202 1.00 90.50 141 SER A C 1
ATOM 1131 O O . SER A 1 141 ? 12.964 -1.966 3.173 1.00 90.50 141 SER A O 1
ATOM 1133 N N . PHE A 1 142 ? 11.046 -0.804 3.428 1.00 90.31 142 PHE A N 1
ATOM 1134 C CA . PHE A 1 142 ? 11.672 0.488 3.670 1.00 90.31 142 PHE A CA 1
ATOM 1135 C C . PHE A 1 142 ? 10.752 1.402 4.479 1.00 90.31 142 PHE A C 1
ATOM 1137 O O . PHE A 1 142 ? 9.522 1.276 4.495 1.00 90.31 142 PHE A O 1
ATOM 1144 N N . THR A 1 143 ? 11.394 2.352 5.137 1.00 89.25 143 THR A N 1
ATOM 1145 C CA . THR A 1 143 ? 10.805 3.469 5.864 1.00 89.25 143 THR A CA 1
ATOM 1146 C C . THR A 1 143 ? 10.681 4.701 4.965 1.00 89.25 143 THR A C 1
ATOM 1148 O O . THR A 1 143 ? 11.292 4.791 3.896 1.00 89.25 143 THR A O 1
ATOM 1151 N N . VAL A 1 144 ? 9.915 5.699 5.411 1.00 86.75 144 VAL A N 1
ATOM 1152 C CA . VAL A 1 144 ? 9.793 6.979 4.694 1.00 86.75 144 VAL A CA 1
ATOM 1153 C C . VAL A 1 144 ? 11.154 7.658 4.464 1.00 86.75 144 VAL A C 1
ATOM 1155 O O . VAL A 1 144 ? 11.419 8.042 3.325 1.00 86.75 144 VAL A O 1
ATOM 1158 N N . PRO A 1 145 ? 12.054 7.798 5.461 1.00 87.75 145 PRO A N 1
ATOM 1159 C CA . PRO A 1 145 ? 13.361 8.410 5.221 1.00 87.75 145 PRO A CA 1
ATOM 1160 C C . PRO A 1 145 ? 14.200 7.667 4.175 1.00 87.75 145 PRO A C 1
ATOM 1162 O O . PRO A 1 145 ? 14.871 8.306 3.369 1.00 87.75 145 PRO A O 1
ATOM 1165 N N . GLU A 1 146 ? 14.157 6.333 4.159 1.00 89.81 146 GLU A N 1
ATOM 1166 C CA . GLU A 1 146 ? 14.893 5.522 3.180 1.00 89.81 146 GLU A CA 1
ATOM 1167 C C . GLU A 1 146 ? 14.385 5.753 1.756 1.00 89.81 146 GLU A C 1
ATOM 1169 O O . GLU A 1 146 ? 15.201 5.949 0.857 1.00 89.81 146 GLU A O 1
ATOM 1174 N N . LEU A 1 147 ? 13.060 5.825 1.567 1.00 88.31 147 LEU A N 1
ATOM 1175 C CA . LEU A 1 147 ? 12.462 6.143 0.270 1.00 88.31 147 LEU A CA 1
ATOM 1176 C C . LEU A 1 147 ? 12.961 7.499 -0.250 1.00 88.31 147 LEU A C 1
ATOM 1178 O O . LEU A 1 147 ? 13.485 7.577 -1.353 1.00 88.31 147 LEU A O 1
ATOM 1182 N N . PHE A 1 148 ? 12.871 8.562 0.557 1.00 86.81 148 PHE A N 1
ATOM 1183 C CA . PHE A 1 148 ? 13.237 9.918 0.116 1.00 86.81 148 PHE A CA 1
ATOM 1184 C C . PHE A 1 148 ? 14.747 10.137 -0.062 1.00 86.81 148 PHE A C 1
ATOM 1186 O O . PHE A 1 148 ? 15.149 11.092 -0.726 1.00 86.81 148 PHE A O 1
ATOM 1193 N N . ASN A 1 149 ? 15.584 9.269 0.509 1.00 89.88 149 ASN A N 1
ATOM 1194 C CA . ASN A 1 149 ? 17.032 9.294 0.301 1.00 89.88 149 ASN A CA 1
ATOM 1195 C C . ASN A 1 149 ? 17.470 8.517 -0.950 1.00 89.88 149 ASN A C 1
ATOM 1197 O O . ASN A 1 149 ? 18.615 8.656 -1.390 1.00 89.88 149 ASN A O 1
ATOM 1201 N N . GLN A 1 150 ? 16.588 7.700 -1.527 1.00 88.81 150 GLN A N 1
ATOM 1202 C CA . GLN A 1 150 ? 16.871 6.920 -2.723 1.00 88.81 150 GLN A CA 1
ATOM 1203 C C . GLN A 1 150 ? 16.557 7.732 -3.989 1.00 88.81 150 GLN A C 1
ATOM 1205 O O . GLN A 1 150 ? 15.677 8.588 -4.015 1.00 88.81 150 GLN A O 1
ATOM 1210 N N . LYS A 1 151 ? 17.292 7.485 -5.078 1.00 92.69 151 LYS A N 1
ATOM 1211 C CA . LYS A 1 151 ? 16.915 8.013 -6.399 1.00 92.69 151 LYS A CA 1
ATOM 1212 C C . LYS A 1 151 ? 15.905 7.077 -7.057 1.00 92.69 151 LYS A C 1
ATOM 1214 O O . LYS A 1 151 ? 16.065 5.864 -6.960 1.00 92.69 151 LYS A O 1
ATOM 1219 N N . GLU A 1 152 ? 14.968 7.630 -7.831 1.00 92.06 152 GLU A N 1
ATOM 1220 C CA . GLU A 1 152 ? 13.963 6.857 -8.587 1.00 92.06 152 GLU A CA 1
ATOM 1221 C C . GLU A 1 152 ? 14.580 5.668 -9.334 1.00 92.06 152 GLU A C 1
ATOM 1223 O O . GLU A 1 152 ? 14.130 4.534 -9.198 1.00 92.06 152 GLU A O 1
ATOM 1228 N N . GLN A 1 153 ? 15.672 5.912 -10.061 1.00 93.44 153 GLN A N 1
ATOM 1229 C CA . GLN A 1 153 ? 16.359 4.878 -10.830 1.00 93.44 153 GLN A CA 1
ATOM 1230 C C . GLN A 1 153 ? 16.876 3.727 -9.950 1.00 93.44 153 GLN A C 1
ATOM 1232 O O . GLN A 1 153 ? 16.702 2.564 -10.299 1.00 93.44 153 GLN A O 1
ATOM 1237 N N . GLN A 1 154 ? 17.448 4.036 -8.782 1.00 93.00 154 GLN A N 1
ATOM 1238 C CA . GLN A 1 154 ? 17.964 3.023 -7.851 1.00 93.00 154 GLN A CA 1
ATOM 1239 C C . GLN A 1 154 ? 16.831 2.185 -7.249 1.00 93.00 154 GLN A C 1
ATOM 1241 O O . GLN A 1 154 ? 16.983 0.983 -7.026 1.00 93.00 154 GLN A O 1
ATOM 1246 N N . PHE A 1 155 ? 15.691 2.818 -6.974 1.00 93.56 155 PHE A N 1
ATOM 1247 C CA . PHE A 1 155 ? 14.505 2.125 -6.486 1.00 93.56 155 PHE A CA 1
ATOM 1248 C C . PHE A 1 155 ? 13.934 1.189 -7.553 1.00 93.56 155 PHE A C 1
ATOM 1250 O O . PHE A 1 155 ? 13.654 0.023 -7.276 1.00 93.56 155 PHE A O 1
ATOM 1257 N N . ILE A 1 156 ? 13.822 1.671 -8.794 1.00 93.44 156 ILE A N 1
ATOM 1258 C CA . ILE A 1 156 ? 13.367 0.864 -9.930 1.00 93.44 156 ILE A CA 1
ATOM 1259 C C . ILE A 1 156 ? 14.288 -0.340 -10.140 1.00 93.44 156 ILE A C 1
ATOM 1261 O O . ILE A 1 156 ? 13.783 -1.448 -10.300 1.00 93.44 156 ILE A O 1
ATOM 1265 N N . GLU A 1 157 ? 15.608 -0.152 -10.094 1.00 93.19 157 GLU A N 1
ATOM 1266 C CA . GLU A 1 157 ? 16.592 -1.240 -10.197 1.00 93.19 157 GLU A CA 1
ATOM 1267 C C . GLU A 1 157 ? 16.405 -2.277 -9.082 1.00 93.19 157 GLU A C 1
ATOM 1269 O O . GLU A 1 157 ? 16.318 -3.471 -9.358 1.00 93.19 157 GLU A O 1
ATOM 1274 N N . THR A 1 158 ? 16.203 -1.828 -7.841 1.00 92.25 158 THR A N 1
ATOM 1275 C CA . THR A 1 158 ? 15.953 -2.718 -6.693 1.00 92.25 158 THR A CA 1
ATOM 1276 C C . THR A 1 158 ? 14.688 -3.563 -6.892 1.00 92.25 158 THR A C 1
ATOM 1278 O O . THR A 1 158 ? 14.676 -4.766 -6.621 1.00 92.25 158 THR A O 1
ATOM 1281 N N . LEU A 1 159 ? 13.611 -2.966 -7.410 1.00 92.50 159 LEU A N 1
ATOM 1282 C CA . LEU A 1 159 ? 12.377 -3.695 -7.707 1.00 92.50 159 LEU A CA 1
ATOM 1283 C C . LEU A 1 159 ? 12.505 -4.608 -8.932 1.00 92.50 159 LEU A C 1
ATOM 1285 O O . LEU A 1 159 ? 11.890 -5.675 -8.980 1.00 92.50 159 LEU A O 1
ATOM 1289 N N . GLN A 1 160 ? 13.307 -4.231 -9.924 1.00 90.69 160 GLN A N 1
ATOM 1290 C CA . GLN A 1 160 ? 13.618 -5.111 -11.046 1.00 90.69 160 GLN A CA 1
ATOM 1291 C C . GLN A 1 160 ? 14.394 -6.341 -10.573 1.00 90.69 160 GLN A C 1
ATOM 1293 O O . GLN A 1 160 ? 14.014 -7.457 -10.929 1.00 90.69 160 GLN A O 1
ATOM 1298 N N . ASP A 1 161 ? 15.389 -6.175 -9.705 1.00 89.12 161 ASP A N 1
ATOM 1299 C CA . ASP A 1 161 ? 16.121 -7.287 -9.096 1.00 89.12 161 ASP A CA 1
ATOM 1300 C C . ASP A 1 161 ? 15.200 -8.202 -8.286 1.00 89.12 161 ASP A C 1
ATOM 1302 O O . ASP A 1 161 ? 15.331 -9.431 -8.346 1.00 89.12 161 ASP A O 1
ATOM 1306 N N . LEU A 1 162 ? 14.227 -7.628 -7.571 1.00 86.88 162 LEU A N 1
ATOM 1307 C CA . LEU A 1 162 ? 13.176 -8.385 -6.890 1.00 86.88 162 LEU A CA 1
ATOM 1308 C C . LEU A 1 162 ? 12.411 -9.274 -7.885 1.00 86.88 162 LEU A C 1
ATOM 1310 O O . LEU A 1 162 ? 12.278 -10.478 -7.674 1.00 86.88 162 LEU A O 1
ATOM 1314 N N . LYS A 1 163 ? 11.986 -8.699 -9.015 1.00 86.19 163 LYS A N 1
ATOM 1315 C CA . LYS A 1 163 ? 11.259 -9.384 -10.095 1.00 86.19 163 LYS A CA 1
ATOM 1316 C C . LYS A 1 163 ? 12.081 -10.474 -10.789 1.00 86.19 163 LYS A C 1
ATOM 1318 O O . LYS A 1 163 ? 11.538 -11.542 -11.074 1.00 86.19 163 LYS A O 1
ATOM 1323 N N . TYR A 1 164 ? 13.362 -10.236 -11.073 1.00 81.50 164 TYR A N 1
ATOM 1324 C CA . TYR A 1 164 ? 14.228 -11.217 -11.737 1.00 81.50 164 TYR A CA 1
ATOM 1325 C C . TYR A 1 164 ? 14.543 -12.407 -10.833 1.00 81.50 164 TYR A C 1
ATOM 1327 O O . TYR A 1 164 ? 14.441 -13.552 -11.267 1.00 81.50 164 TYR A O 1
ATOM 1335 N N . ASN A 1 165 ? 14.853 -12.157 -9.563 1.00 70.69 165 ASN A N 1
ATOM 1336 C CA . ASN A 1 165 ? 15.216 -13.223 -8.633 1.00 70.69 165 ASN A CA 1
ATOM 1337 C C . ASN A 1 165 ? 14.017 -14.083 -8.200 1.00 70.69 165 ASN A C 1
ATOM 1339 O O . ASN A 1 165 ? 14.206 -15.256 -7.882 1.00 70.69 165 ASN A O 1
ATOM 1343 N N . SER A 1 166 ? 12.789 -13.552 -8.243 1.00 62.59 166 SER A N 1
ATOM 1344 C CA . SER A 1 166 ? 11.571 -14.352 -8.033 1.00 62.59 166 SER A CA 1
ATOM 1345 C C . SER A 1 166 ? 11.306 -15.357 -9.164 1.00 62.59 166 SER A C 1
ATOM 1347 O O . SER A 1 166 ? 10.698 -16.399 -8.922 1.00 62.59 166 SER A O 1
ATOM 1349 N N . LYS A 1 167 ? 11.776 -15.093 -10.394 1.00 56.59 167 LYS A N 1
ATOM 1350 C CA . LYS A 1 167 ? 11.661 -16.044 -11.519 1.00 56.59 167 LYS A CA 1
ATOM 1351 C C . LYS A 1 167 ? 12.611 -17.234 -11.379 1.00 56.59 167 LYS A C 1
ATOM 1353 O O . LYS A 1 167 ? 12.284 -18.330 -11.813 1.00 56.59 167 LYS A O 1
ATOM 1358 N N . SER A 1 168 ? 13.761 -17.047 -10.736 1.00 52.38 168 SER A N 1
ATOM 1359 C CA . SER A 1 168 ? 14.752 -18.114 -10.545 1.00 52.38 168 SER A CA 1
ATOM 1360 C C . SER A 1 168 ? 14.292 -19.206 -9.568 1.00 52.38 168 SER A C 1
ATOM 1362 O O . SER A 1 168 ? 14.843 -20.301 -9.575 1.00 52.38 168 SER A O 1
ATOM 1364 N N . GLN A 1 169 ? 13.278 -18.930 -8.739 1.00 48.41 169 GLN A N 1
ATOM 1365 C CA . GLN A 1 169 ? 12.706 -19.891 -7.786 1.00 48.41 169 GLN A CA 1
ATOM 1366 C C . GLN A 1 169 ? 11.541 -20.712 -8.360 1.00 48.41 169 GLN A C 1
ATOM 1368 O O . GLN A 1 169 ? 11.092 -21.650 -7.713 1.00 48.41 169 GLN A O 1
ATOM 1373 N N . THR A 1 170 ? 11.061 -20.400 -9.567 1.00 45.84 170 THR A N 1
ATOM 1374 C CA . THR A 1 170 ? 9.939 -21.109 -10.213 1.00 45.84 170 THR A CA 1
ATOM 1375 C C . THR A 1 170 ? 10.383 -22.275 -11.110 1.00 45.84 170 THR A C 1
ATOM 1377 O O . THR A 1 170 ? 9.575 -22.803 -11.861 1.00 45.84 170 THR A O 1
ATOM 1380 N N . THR A 1 171 ? 11.653 -22.697 -11.030 1.00 41.44 171 THR A N 1
ATOM 1381 C CA . THR A 1 171 ? 12.241 -23.752 -11.891 1.00 41.44 171 THR A CA 1
ATOM 1382 C C . THR A 1 171 ? 12.711 -25.007 -11.147 1.00 41.44 171 THR A C 1
ATOM 1384 O O . THR A 1 171 ? 13.536 -25.753 -11.664 1.00 41.44 171 THR A O 1
ATOM 1387 N N . GLN A 1 172 ? 12.197 -25.275 -9.947 1.00 39.00 172 GLN A N 1
ATOM 1388 C CA . GLN A 1 172 ? 12.374 -26.577 -9.295 1.00 39.00 172 GLN A CA 1
ATOM 1389 C C . GLN A 1 172 ? 11.032 -27.073 -8.758 1.00 39.00 172 GLN A C 1
ATOM 1391 O O . GLN A 1 172 ? 10.763 -26.988 -7.563 1.00 39.00 172 GLN A O 1
ATOM 1396 N N . ASP A 1 173 ? 10.200 -27.588 -9.664 1.00 36.62 173 ASP A N 1
ATOM 1397 C CA . ASP A 1 173 ? 9.243 -28.631 -9.301 1.00 36.62 173 ASP A CA 1
ATOM 1398 C C . ASP A 1 173 ? 10.029 -29.942 -9.129 1.00 36.62 173 ASP A C 1
ATOM 1400 O O . ASP A 1 173 ? 10.734 -30.352 -10.054 1.00 36.62 173 ASP A O 1
ATOM 1404 N N . PRO A 1 174 ? 9.959 -30.613 -7.968 1.00 42.56 174 PRO A N 1
ATOM 1405 C CA . PRO A 1 174 ? 10.421 -31.980 -7.818 1.00 42.56 174 PRO A CA 1
ATOM 1406 C C . PRO A 1 174 ? 9.284 -32.925 -8.229 1.00 42.56 174 PRO A C 1
ATOM 1408 O O . PRO A 1 174 ? 8.713 -33.621 -7.396 1.00 42.56 174 PRO A O 1
ATOM 1411 N N . GLU A 1 175 ? 8.928 -32.935 -9.509 1.00 44.78 175 GLU A N 1
ATOM 1412 C CA . GLU A 1 175 ? 8.071 -33.969 -10.096 1.00 44.78 175 GLU A CA 1
ATOM 1413 C C . GLU A 1 175 ? 8.745 -34.495 -11.361 1.00 44.78 175 GLU A C 1
ATOM 1415 O O . GLU A 1 175 ? 8.356 -34.129 -12.459 1.00 44.78 175 GLU A O 1
ATOM 1420 N N . ASP A 1 176 ? 9.805 -35.296 -11.203 1.00 42.38 176 ASP A N 1
ATOM 1421 C CA . ASP A 1 176 ? 10.289 -36.195 -12.268 1.00 42.38 176 ASP A CA 1
ATOM 1422 C C . ASP A 1 176 ? 11.296 -37.255 -11.760 1.00 42.38 176 ASP A C 1
ATOM 1424 O O . ASP A 1 176 ? 12.251 -37.600 -12.442 1.00 42.38 176 ASP A O 1
ATOM 1428 N N . ASP A 1 177 ? 11.083 -37.814 -10.561 1.00 41.91 177 ASP A N 1
ATOM 1429 C CA . ASP A 1 177 ? 11.859 -38.973 -10.061 1.00 41.91 177 ASP A CA 1
ATOM 1430 C C . ASP A 1 177 ? 10.949 -40.055 -9.437 1.00 41.91 177 ASP A C 1
ATOM 1432 O O . ASP A 1 177 ? 11.251 -40.670 -8.415 1.00 41.91 177 ASP A O 1
ATOM 1436 N N . LEU A 1 178 ? 9.797 -40.312 -10.066 1.00 47.12 178 LEU A N 1
ATOM 1437 C CA . LEU A 1 178 ? 8.995 -41.520 -9.821 1.00 47.12 178 LEU A CA 1
ATOM 1438 C C . LEU A 1 178 ? 8.629 -42.214 -11.135 1.00 47.12 178 LEU A C 1
ATOM 1440 O O . LEU A 1 178 ? 7.467 -42.471 -11.433 1.00 47.12 178 LEU A O 1
ATOM 1444 N N . LEU A 1 179 ? 9.653 -42.563 -11.904 1.00 47.91 179 LEU A N 1
ATOM 1445 C CA . LEU A 1 179 ? 9.597 -43.667 -12.853 1.00 47.91 179 LEU A CA 1
ATOM 1446 C C . LEU A 1 179 ? 10.923 -44.417 -12.756 1.00 47.91 179 LEU A C 1
ATOM 1448 O O . LEU A 1 179 ? 11.874 -43.994 -13.393 1.00 47.91 179 LEU A O 1
ATOM 1452 N N . PHE A 1 180 ? 10.981 -45.447 -11.905 1.00 46.84 180 PHE A N 1
ATOM 1453 C CA . PHE A 1 180 ? 11.565 -46.786 -12.120 1.00 46.84 180 PHE A CA 1
ATOM 1454 C C . PHE A 1 180 ? 11.381 -47.633 -10.855 1.00 46.84 180 PHE A C 1
ATOM 1456 O O . PHE A 1 180 ? 11.812 -47.194 -9.767 1.00 46.84 180 PHE A O 1
#

pLDDT: mean 79.04, std 15.77, range [36.62, 94.25]

Radius of gyration: 18.01 Å; chains: 1; bounding box: 35×70×41 Å

Sequence (180 aa):
MIPRWISNTIYVSQVKDAGPIWRMLHELIETIRNQDDSYHFRQSIDLEFLHSTICYSGGEFQIILHFLSSVGVMEGISSFISQRYGSFYVKCVEIDSGKDVVNFLAHENGILQGEKTVSKGLSKHLVEEIEKSPMKGRCFSFTVPELFNQKEQQFIETLQDLKYNSKSQTTQDPEDDLLF

Organism: NCBI:txid1307761